Protein AF-A0A821X8Q2-F1 (afdb_monomer_lite)

InterPro domains:
  IPR013783 Immunoglobulin-like fold [G3DSA:2.60.40.10] (5-62)
  IPR036179 Immunoglobulin-like domain superfamily [SSF48726] (12-62)

Organism: NCBI:txid392032

Foldseek 3Di:
DDDDPPPPDWFPKDWPADPPDDFDDDVPDDGDDDTDIDTVVGDDDWDDDPNRTDPPPPPPPD

Structure (mmCIF, N/CA/C/O backbone):
data_AF-A0A821X8Q2-F1
#
_entry.id   AF-A0A821X8Q2-F1
#
loop_
_atom_site.group_PDB
_atom_site.id
_atom_site.type_symbol
_atom_site.label_atom_id
_atom_site.label_alt_id
_atom_site.label_comp_id
_atom_site.label_asym_id
_atom_site.label_entity_id
_atom_site.label_seq_id
_atom_site.pdbx_PDB_ins_code
_atom_site.Cartn_x
_atom_site.Cartn_y
_atom_site.Cartn_z
_atom_site.occupancy
_atom_site.B_iso_or_equiv
_atom_site.auth_seq_id
_atom_site.auth_comp_id
_atom_site.auth_asym_id
_atom_site.auth_atom_id
_atom_site.pdbx_PDB_model_num
ATOM 1 N N . GLU A 1 1 ? 23.442 -5.782 -39.081 1.00 40.53 1 GLU A N 1
ATOM 2 C CA . GLU A 1 1 ? 22.516 -5.272 -38.048 1.00 40.53 1 GLU A CA 1
ATOM 3 C C . GLU A 1 1 ? 22.607 -6.161 -36.813 1.00 40.53 1 GLU A C 1
ATOM 5 O O . GLU A 1 1 ? 22.279 -7.339 -36.889 1.00 40.53 1 GLU A O 1
ATOM 10 N N . GLY A 1 2 ? 23.162 -5.655 -35.711 1.00 55.12 2 GLY A N 1
ATOM 11 C CA . GLY A 1 2 ? 23.296 -6.423 -34.473 1.00 55.12 2 GLY A CA 1
ATOM 12 C C . GLY A 1 2 ? 22.015 -6.324 -33.655 1.00 55.12 2 GLY A C 1
ATOM 13 O O . GLY A 1 2 ? 21.771 -5.298 -33.029 1.00 55.12 2 GLY A O 1
ATOM 14 N N . LYS A 1 3 ? 21.186 -7.371 -33.658 1.00 57.88 3 LYS A N 1
ATOM 15 C CA . LYS A 1 3 ? 20.052 -7.465 -32.731 1.00 57.88 3 LYS A CA 1
ATOM 16 C C . LYS A 1 3 ? 20.603 -7.728 -31.330 1.00 57.88 3 LYS A C 1
ATOM 18 O O . LYS A 1 3 ? 20.971 -8.854 -31.006 1.00 57.88 3 LYS A O 1
ATOM 23 N N . ALA A 1 4 ? 20.698 -6.685 -30.511 1.00 57.94 4 ALA A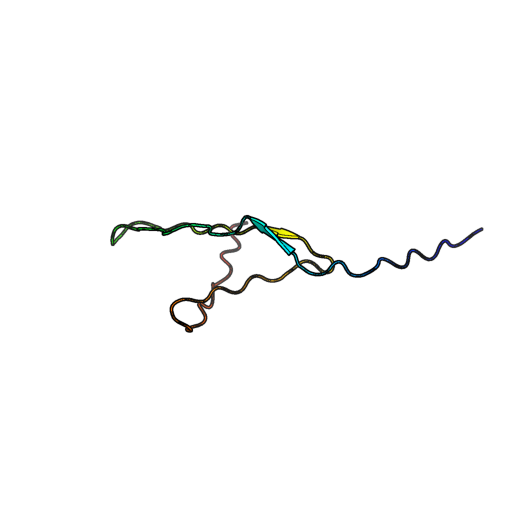 N 1
ATOM 24 C CA . ALA A 1 4 ? 20.968 -6.841 -29.090 1.00 57.94 4 ALA A CA 1
ATOM 25 C C . ALA A 1 4 ? 19.734 -7.475 -28.431 1.00 57.94 4 ALA A C 1
ATOM 27 O O . ALA A 1 4 ? 18.677 -6.854 -28.348 1.00 57.94 4 ALA A O 1
ATOM 28 N N . ASN A 1 5 ? 19.855 -8.722 -27.980 1.00 61.41 5 ASN A N 1
ATOM 29 C CA . ASN A 1 5 ? 18.846 -9.330 -27.122 1.00 61.41 5 ASN A CA 1
ATOM 30 C C . ASN A 1 5 ? 19.005 -8.749 -25.712 1.00 61.41 5 ASN A C 1
ATOM 32 O O . ASN A 1 5 ? 19.896 -9.157 -24.966 1.00 61.41 5 ASN A O 1
ATOM 36 N N . LEU A 1 6 ? 18.158 -7.783 -25.344 1.00 64.12 6 LEU A N 1
ATOM 37 C CA . LEU A 1 6 ? 18.038 -7.349 -23.954 1.00 64.12 6 LEU A CA 1
ATOM 38 C C . LEU A 1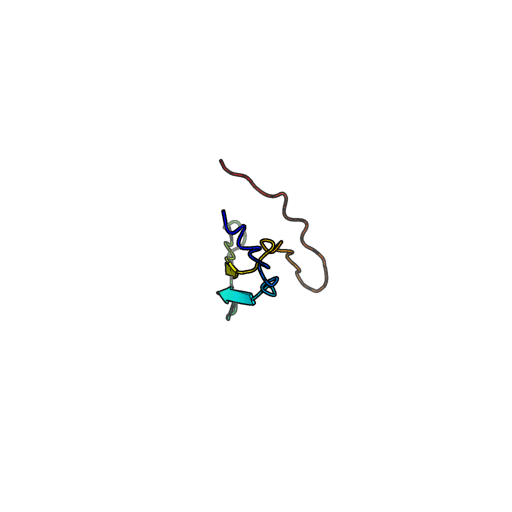 6 ? 17.311 -8.434 -23.159 1.00 64.12 6 LEU A C 1
ATOM 40 O O . LEU A 1 6 ? 16.085 -8.510 -23.152 1.00 64.12 6 LEU A O 1
ATOM 44 N N . ILE A 1 7 ? 18.075 -9.268 -22.459 1.00 64.88 7 ILE A N 1
ATOM 45 C CA . ILE A 1 7 ? 17.523 -10.139 -21.424 1.00 64.88 7 ILE A CA 1
ATOM 46 C C . ILE A 1 7 ? 17.283 -9.262 -20.192 1.00 64.88 7 ILE A C 1
ATOM 48 O O . ILE A 1 7 ? 18.179 -9.057 -19.371 1.00 64.88 7 ILE A O 1
ATOM 52 N N . ILE A 1 8 ? 16.081 -8.692 -20.087 1.00 69.38 8 ILE A N 1
ATOM 53 C CA .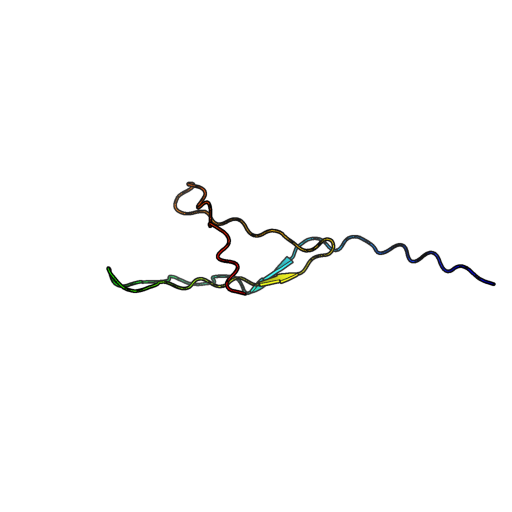 ILE A 1 8 ? 15.658 -7.933 -18.907 1.00 69.38 8 ILE A CA 1
ATOM 54 C C . ILE A 1 8 ? 15.521 -8.940 -17.766 1.00 69.38 8 ILE A C 1
ATOM 56 O O . ILE A 1 8 ? 14.596 -9.752 -17.747 1.00 69.38 8 ILE A O 1
ATOM 60 N N . LYS A 1 9 ? 16.477 -8.938 -16.833 1.00 76.25 9 LYS A N 1
ATOM 61 C CA . LYS A 1 9 ? 16.379 -9.793 -15.650 1.00 76.25 9 LYS A CA 1
ATOM 62 C C . LYS A 1 9 ? 15.169 -9.340 -14.827 1.00 76.25 9 LYS A C 1
ATOM 64 O O . LYS A 1 9 ? 15.074 -8.145 -14.543 1.00 76.25 9 LYS A O 1
ATOM 69 N N . PRO A 1 10 ? 14.269 -10.256 -14.433 1.00 78.44 10 PRO A N 1
ATOM 70 C CA . PRO A 1 10 ? 13.136 -9.893 -13.601 1.00 78.44 10 PRO A CA 1
ATOM 71 C C . PRO A 1 10 ? 13.645 -9.313 -12.282 1.00 78.44 10 PRO A C 1
ATOM 73 O O . PRO A 1 10 ? 14.510 -9.890 -11.614 1.00 78.44 10 PRO A O 1
ATOM 76 N N . ILE A 1 11 ? 13.119 -8.144 -11.931 1.00 83.56 11 ILE A N 1
ATOM 77 C CA . ILE A 1 11 ? 13.443 -7.459 -10.686 1.00 83.56 11 ILE A CA 1
ATOM 78 C C . ILE A 1 11 ? 12.405 -7.913 -9.676 1.00 83.56 11 ILE A C 1
ATOM 80 O O . ILE A 1 11 ? 11.212 -7.649 -9.844 1.00 83.56 11 ILE A O 1
ATOM 84 N N . LYS A 1 12 ? 12.869 -8.615 -8.638 1.00 84.56 12 LYS A N 1
ATOM 85 C CA . LYS A 1 12 ? 12.009 -9.047 -7.537 1.00 84.56 12 LYS A CA 1
ATOM 86 C C . LYS A 1 12 ? 11.292 -7.832 -6.939 1.00 84.56 12 LYS A C 1
ATOM 88 O O . LYS A 1 12 ? 11.925 -6.784 -6.800 1.00 84.56 12 LYS A O 1
ATOM 93 N N . PRO A 1 13 ? 10.011 -7.973 -6.572 1.00 85.06 13 PRO A N 1
ATOM 94 C CA . PRO A 1 13 ? 9.287 -6.898 -5.928 1.00 85.06 13 PRO A CA 1
ATOM 95 C C . PRO A 1 13 ? 9.970 -6.521 -4.611 1.00 85.06 13 PRO A C 1
ATOM 97 O O . PRO A 1 13 ? 10.315 -7.390 -3.810 1.00 85.06 13 PRO A O 1
ATOM 100 N N . SER A 1 14 ? 10.181 -5.226 -4.412 1.00 87.06 14 SER A N 1
ATOM 101 C CA . SER A 1 14 ? 10.752 -4.653 -3.201 1.00 87.06 14 SER A CA 1
ATOM 102 C C . SER A 1 14 ? 9.886 -3.494 -2.745 1.00 87.06 14 SER A C 1
ATOM 104 O O . SER A 1 14 ? 9.492 -2.649 -3.551 1.00 87.06 14 SER A O 1
ATOM 106 N N . LEU A 1 15 ? 9.582 -3.452 -1.454 1.00 86.75 15 LEU A N 1
ATOM 107 C CA . LEU A 1 15 ? 8.808 -2.378 -0.856 1.00 86.75 15 LEU A CA 1
ATOM 108 C C . LEU A 1 15 ? 9.754 -1.201 -0.579 1.00 86.75 15 LEU A C 1
ATOM 110 O O . LEU A 1 15 ? 10.695 -1.314 0.201 1.00 86.75 15 LEU A O 1
ATOM 114 N N . THR A 1 16 ? 9.548 -0.079 -1.264 1.00 86.50 16 THR A N 1
ATOM 115 C CA . THR A 1 16 ? 10.347 1.144 -1.087 1.00 86.50 16 THR A CA 1
ATOM 116 C C . THR A 1 16 ? 9.774 2.050 -0.003 1.00 86.50 16 THR A C 1
ATOM 118 O O . THR A 1 16 ? 10.507 2.846 0.582 1.00 86.50 16 THR A O 1
ATOM 121 N N . ARG A 1 17 ? 8.474 1.926 0.287 1.00 84.12 17 ARG A N 1
ATOM 122 C CA . ARG A 1 17 ? 7.794 2.616 1.385 1.00 84.12 17 ARG A CA 1
ATOM 123 C C . ARG A 1 17 ? 6.821 1.669 2.059 1.00 84.12 17 ARG A C 1
ATOM 125 O O . ARG A 1 17 ? 5.853 1.250 1.427 1.00 84.12 17 ARG A O 1
ATOM 132 N N . ASP A 1 18 ? 7.075 1.416 3.336 1.00 84.31 18 ASP A N 1
ATOM 133 C CA . ASP A 1 18 ? 6.234 0.590 4.199 1.00 84.31 18 ASP A CA 1
ATOM 134 C C . ASP A 1 18 ? 5.486 1.434 5.241 1.00 84.31 18 ASP A C 1
ATOM 136 O O . ASP A 1 18 ? 5.822 2.596 5.499 1.00 84.31 18 ASP A O 1
ATOM 140 N N . LEU A 1 19 ? 4.486 0.820 5.862 1.00 82.25 19 LEU A N 1
ATOM 141 C CA . LEU A 1 19 ? 3.755 1.315 7.017 1.00 82.25 19 LEU A CA 1
ATOM 142 C C . LEU A 1 19 ? 4.571 1.069 8.294 1.00 82.25 19 LEU A C 1
ATOM 144 O O . LEU A 1 19 ? 4.271 0.186 9.091 1.00 82.25 19 LEU A O 1
ATOM 148 N N . ASN A 1 20 ? 5.617 1.864 8.512 1.00 78.12 20 ASN A N 1
ATOM 149 C CA . ASN A 1 20 ? 6.542 1.695 9.644 1.00 78.12 20 ASN A CA 1
ATOM 150 C C . ASN A 1 20 ? 5.971 2.134 11.013 1.00 78.12 20 ASN A C 1
ATOM 152 O O . ASN A 1 20 ? 6.730 2.512 11.905 1.00 78.12 20 ASN A O 1
ATOM 156 N N . GLY A 1 21 ? 4.649 2.154 11.196 1.00 79.38 21 GLY A N 1
ATOM 157 C CA . GLY A 1 21 ? 4.040 2.749 12.380 1.00 79.38 21 GLY A CA 1
ATOM 158 C C . GLY A 1 21 ? 2.629 2.273 12.693 1.00 79.38 21 GLY A C 1
ATOM 159 O O . GLY A 1 21 ? 2.004 1.524 11.947 1.00 79.38 21 GLY A O 1
ATOM 160 N N . ASN A 1 22 ? 2.135 2.749 13.834 1.00 81.38 22 ASN A N 1
ATOM 161 C CA . ASN A 1 22 ? 0.753 2.565 14.248 1.00 81.38 22 ASN A CA 1
ATOM 162 C C . ASN A 1 22 ? -0.100 3.690 13.664 1.00 81.38 22 ASN A C 1
ATOM 164 O O . ASN A 1 22 ? 0.213 4.866 13.844 1.00 81.38 22 ASN A O 1
ATOM 168 N N . TYR A 1 23 ? -1.191 3.320 13.003 1.00 82.94 23 TYR A N 1
ATOM 169 C CA . TYR A 1 23 ? -2.151 4.258 12.436 1.00 82.94 23 TYR A CA 1
ATOM 170 C C . TYR A 1 23 ? -3.429 4.222 13.270 1.00 82.94 23 TYR A C 1
ATOM 172 O O . TYR A 1 23 ? -4.106 3.197 13.341 1.00 82.94 23 TYR A O 1
ATOM 180 N N . THR A 1 24 ? -3.751 5.338 13.919 1.00 83.81 24 THR A N 1
ATOM 181 C CA . THR A 1 24 ? -4.997 5.511 14.672 1.00 83.81 24 THR A CA 1
ATOM 182 C C . THR A 1 24 ? -5.960 6.354 13.849 1.00 83.81 24 THR A C 1
ATOM 184 O O . THR A 1 24 ? -5.616 7.471 13.473 1.00 83.81 24 THR A O 1
ATOM 187 N N . GLY A 1 25 ? -7.151 5.828 13.571 1.00 83.88 25 GLY A N 1
ATOM 188 C CA . GLY A 1 25 ? -8.231 6.564 12.912 1.00 83.88 25 GLY A CA 1
ATOM 189 C C . GLY A 1 25 ? -9.392 6.808 13.870 1.00 83.88 25 GLY A C 1
ATOM 190 O O . GLY A 1 25 ? -9.667 5.976 14.741 1.00 83.88 25 GLY A O 1
ATOM 191 N N . THR A 1 26 ? -10.086 7.930 13.701 1.00 88.19 26 THR A N 1
ATOM 192 C CA . THR A 1 26 ? -11.331 8.216 14.419 1.00 88.19 26 THR A CA 1
ATOM 193 C C . THR A 1 26 ? -12.495 7.519 13.723 1.00 88.19 26 THR A C 1
ATOM 195 O O . THR A 1 26 ? -12.556 7.433 12.497 1.00 88.19 26 THR A O 1
ATOM 198 N N . LYS A 1 27 ? -13.463 7.017 14.495 1.00 84.19 27 LYS A N 1
ATOM 199 C CA . LYS A 1 27 ? -14.673 6.418 13.922 1.00 84.19 27 LYS A CA 1
ATOM 200 C C . LYS A 1 27 ? -15.445 7.477 13.124 1.00 84.19 27 LYS A C 1
ATOM 202 O O . LYS A 1 27 ? -15.927 8.440 13.708 1.00 84.19 27 LYS A O 1
ATOM 207 N N . GLY A 1 28 ? -15.610 7.241 11.823 1.00 87.88 28 GLY A N 1
ATOM 208 C CA . GLY A 1 28 ? -16.295 8.156 10.903 1.00 87.88 28 GLY A CA 1
ATOM 209 C C . GLY A 1 28 ? -15.357 8.987 10.026 1.00 87.88 28 GLY A C 1
ATOM 210 O O . GLY A 1 28 ? -15.852 9.693 9.156 1.00 87.88 28 GLY A O 1
ATOM 211 N N . GLU A 1 29 ? -14.041 8.879 10.218 1.00 85.94 29 GLU A N 1
ATOM 212 C CA . GLU A 1 29 ? -13.034 9.493 9.350 1.00 85.94 29 GLU A CA 1
ATOM 213 C C . GLU A 1 29 ? -12.377 8.450 8.440 1.00 85.94 29 GLU A C 1
ATOM 215 O O . GLU A 1 29 ? -12.246 7.274 8.799 1.00 85.94 29 GLU A O 1
ATOM 220 N N . ASP A 1 30 ? -11.937 8.897 7.265 1.00 81.38 30 ASP A N 1
ATOM 221 C CA . ASP A 1 30 ? -11.199 8.061 6.326 1.00 81.38 30 ASP A CA 1
ATOM 222 C C . ASP A 1 30 ? -9.759 7.850 6.807 1.00 81.38 30 ASP A C 1
ATOM 224 O O . ASP A 1 30 ? -9.024 8.798 7.089 1.00 81.38 30 ASP A O 1
ATOM 228 N N . LEU A 1 31 ? -9.332 6.586 6.864 1.00 82.00 31 LEU A N 1
ATOM 229 C CA . LEU A 1 31 ? -7.954 6.219 7.175 1.00 82.00 31 LEU A CA 1
ATOM 230 C C . LEU A 1 31 ? -7.212 5.835 5.894 1.00 82.00 31 LEU A C 1
ATOM 232 O O . LEU A 1 31 ? -7.475 4.786 5.307 1.00 82.00 31 LEU A O 1
ATOM 236 N N . ILE A 1 32 ? -6.253 6.666 5.486 1.00 82.62 32 ILE A N 1
ATOM 237 C CA . ILE A 1 32 ? -5.468 6.451 4.267 1.00 82.62 32 ILE A CA 1
ATOM 238 C C . ILE A 1 32 ? -4.144 5.770 4.618 1.00 82.62 32 ILE A C 1
ATOM 240 O O . ILE A 1 32 ? -3.288 6.345 5.291 1.00 82.62 32 ILE A O 1
ATOM 244 N N . LEU A 1 33 ? -3.956 4.551 4.114 1.00 82.69 33 LEU A N 1
ATOM 245 C CA . LEU A 1 33 ? -2.706 3.801 4.210 1.00 82.69 33 LEU A CA 1
ATOM 246 C C . LEU A 1 33 ? -2.042 3.755 2.833 1.00 82.69 33 LEU A C 1
ATOM 248 O O . LEU A 1 33 ? -2.671 3.369 1.851 1.00 82.69 33 LEU A O 1
ATOM 252 N N . SER A 1 34 ? -0.770 4.148 2.754 1.00 83.19 34 SER A N 1
ATOM 253 C CA . SER A 1 34 ? -0.014 4.165 1.497 1.00 83.19 34 SER A CA 1
ATOM 254 C C . SER A 1 34 ? 1.263 3.342 1.613 1.00 83.19 34 SER A C 1
ATOM 256 O O . SER A 1 34 ? 2.068 3.537 2.522 1.00 83.19 34 SER A O 1
ATOM 258 N N . ILE A 1 35 ? 1.450 2.436 0.656 1.00 85.06 35 ILE A N 1
ATOM 259 C CA . ILE A 1 35 ? 2.685 1.680 0.452 1.00 85.06 35 ILE A CA 1
ATOM 260 C C . ILE A 1 35 ? 3.205 1.960 -0.951 1.00 85.06 35 ILE A C 1
ATOM 262 O O . ILE A 1 35 ? 2.434 2.265 -1.861 1.00 85.06 35 ILE A O 1
ATOM 266 N N . ALA A 1 36 ? 4.516 1.863 -1.131 1.00 84.81 36 ALA A N 1
ATOM 267 C CA . ALA A 1 36 ? 5.132 1.930 -2.447 1.00 84.81 36 ALA A CA 1
ATOM 268 C C . ALA A 1 36 ? 6.057 0.732 -2.623 1.00 84.81 36 ALA A C 1
ATOM 270 O O . ALA A 1 36 ? 6.841 0.407 -1.731 1.00 84.81 36 ALA A O 1
ATOM 271 N N . GLY A 1 37 ? 5.967 0.089 -3.781 1.00 85.75 37 GLY A N 1
ATOM 272 C CA . GLY A 1 37 ? 6.831 -1.016 -4.164 1.00 85.75 37 GLY A CA 1
ATOM 273 C C . GLY A 1 37 ? 7.307 -0.861 -5.599 1.00 85.75 37 GLY A C 1
ATOM 274 O O . GLY A 1 37 ? 6.646 -0.235 -6.424 1.00 85.75 37 GLY A O 1
ATOM 275 N N . THR A 1 38 ? 8.471 -1.422 -5.896 1.00 86.50 38 THR A N 1
ATOM 276 C CA . THR A 1 38 ? 9.048 -1.468 -7.241 1.00 86.50 38 THR A CA 1
ATOM 277 C C . THR A 1 38 ? 9.346 -2.913 -7.614 1.00 86.50 38 THR A C 1
ATOM 279 O O . THR A 1 38 ? 9.649 -3.738 -6.758 1.00 86.50 38 THR A O 1
ATOM 282 N N . GLY A 1 39 ? 9.229 -3.250 -8.894 1.00 85.00 39 GLY A N 1
ATOM 283 C CA . GLY A 1 39 ? 9.457 -4.603 -9.394 1.00 85.00 39 GLY A CA 1
ATOM 284 C C . GLY A 1 39 ? 9.228 -4.671 -10.897 1.00 85.00 39 GLY A C 1
ATOM 285 O O . GLY A 1 39 ? 8.572 -3.800 -11.471 1.00 85.00 39 GLY A O 1
ATOM 286 N N . ASN A 1 40 ? 9.802 -5.685 -11.539 1.00 83.62 40 ASN A N 1
ATOM 287 C CA . ASN A 1 40 ? 9.569 -5.972 -12.950 1.00 83.62 40 ASN A CA 1
ATOM 288 C C . ASN A 1 40 ? 9.395 -7.493 -13.121 1.00 83.62 40 ASN A C 1
ATOM 290 O O . ASN A 1 40 ? 10.389 -8.216 -12.979 1.00 83.62 40 ASN A O 1
ATOM 294 N N . PRO A 1 41 ? 8.172 -7.992 -13.390 1.00 81.50 41 PRO A N 1
ATOM 295 C CA . PRO A 1 41 ? 6.938 -7.245 -13.685 1.00 81.50 41 PRO A CA 1
ATOM 296 C C . PRO A 1 41 ? 6.403 -6.431 -12.490 1.00 81.50 41 PRO A C 1
ATOM 298 O O . PRO A 1 41 ? 6.775 -6.681 -11.345 1.00 81.50 41 PRO A O 1
ATOM 301 N N . HIS A 1 42 ? 5.574 -5.420 -12.771 1.00 79.81 42 HIS A N 1
ATOM 302 C CA . HIS A 1 42 ? 5.061 -4.490 -11.756 1.00 79.81 42 HIS A CA 1
ATOM 303 C C . HIS A 1 42 ? 4.305 -5.244 -10.640 1.00 79.81 42 HIS A C 1
ATOM 305 O O . HIS A 1 42 ? 3.459 -6.084 -10.959 1.00 79.81 42 HIS A O 1
ATOM 311 N N . PRO A 1 43 ? 4.599 -4.988 -9.349 1.00 82.88 43 PRO A N 1
ATOM 312 C CA . PRO A 1 43 ? 3.987 -5.720 -8.245 1.00 82.88 43 PRO A CA 1
ATOM 313 C C . PRO A 1 43 ? 2.488 -5.446 -8.103 1.00 82.88 43 PRO A C 1
ATOM 315 O O . PRO A 1 43 ? 2.009 -4.337 -8.331 1.00 82.88 43 PRO A O 1
ATOM 318 N N . THR A 1 44 ? 1.762 -6.455 -7.630 1.00 82.75 44 THR A N 1
ATOM 319 C CA . THR A 1 44 ? 0.393 -6.324 -7.120 1.00 82.75 44 THR A CA 1
ATOM 320 C C . THR A 1 44 ? 0.425 -6.145 -5.605 1.00 82.75 44 THR A C 1
ATOM 322 O O . THR A 1 44 ? 1.233 -6.775 -4.923 1.00 82.75 44 THR A O 1
ATOM 325 N N . CYS A 1 45 ? -0.459 -5.308 -5.067 1.00 80.69 45 CYS A N 1
ATOM 326 C CA . CYS A 1 45 ? -0.567 -5.069 -3.628 1.00 80.69 45 CYS A CA 1
ATOM 327 C C . CYS A 1 45 ? -1.821 -5.752 -3.078 1.00 80.69 45 CYS A C 1
ATOM 329 O O . CYS A 1 45 ? -2.902 -5.554 -3.626 1.00 80.69 45 CYS A O 1
ATOM 331 N N . GLN A 1 46 ? -1.679 -6.509 -1.988 1.00 84.31 46 GLN A N 1
ATOM 332 C CA . GLN A 1 46 ? -2.792 -7.132 -1.274 1.00 84.31 46 GLN A CA 1
ATOM 333 C C . GLN A 1 46 ? -2.765 -6.692 0.187 1.00 84.31 46 GLN A C 1
ATOM 335 O O . GLN A 1 46 ? -1.720 -6.737 0.836 1.00 84.31 46 GLN A O 1
ATOM 340 N N . TRP A 1 47 ? -3.915 -6.265 0.699 1.00 83.88 47 TRP A N 1
ATOM 341 C CA . TRP A 1 47 ? -4.046 -5.794 2.072 1.00 83.88 47 TRP A CA 1
ATOM 342 C C . TRP A 1 47 ? -4.570 -6.903 2.977 1.00 83.88 47 TRP A C 1
ATOM 344 O O . TRP A 1 47 ? -5.466 -7.653 2.597 1.00 83.88 47 TRP A O 1
ATOM 354 N N . PHE A 1 48 ? -4.042 -6.980 4.196 1.00 84.44 48 PHE A N 1
ATOM 355 C CA . PHE A 1 48 ? -4.497 -7.912 5.224 1.00 84.44 48 PHE A CA 1
ATOM 356 C C . PHE A 1 48 ? -4.677 -7.168 6.543 1.00 84.44 48 PHE A C 1
ATOM 358 O O . PHE A 1 48 ? -3.828 -6.369 6.936 1.00 84.44 48 PHE A O 1
ATOM 365 N N . LYS A 1 49 ? -5.763 -7.458 7.256 1.00 83.94 49 LYS A N 1
ATOM 366 C CA . LYS A 1 49 ? -6.004 -6.983 8.621 1.00 83.94 49 LYS A CA 1
ATOM 367 C C . LYS A 1 49 ? -6.356 -8.171 9.496 1.00 83.94 49 LYS A C 1
ATOM 369 O O . LYS A 1 49 ? -7.319 -8.874 9.213 1.00 83.94 49 LYS A O 1
ATOM 374 N N . ASN A 1 50 ? -5.582 -8.391 10.558 1.00 85.94 50 ASN A N 1
ATOM 375 C CA . ASN A 1 50 ? -5.769 -9.510 11.491 1.00 85.94 50 ASN A CA 1
ATOM 376 C C . ASN A 1 50 ? -5.953 -10.857 10.762 1.00 85.94 50 ASN A C 1
ATOM 378 O O . ASN A 1 50 ? -6.932 -11.560 10.996 1.00 85.94 50 ASN A O 1
ATOM 382 N N . ASN A 1 51 ? -5.059 -11.169 9.815 1.00 86.25 51 ASN A N 1
ATOM 383 C CA . ASN A 1 51 ? -5.100 -12.377 8.973 1.00 86.25 51 ASN A CA 1
ATOM 384 C C . ASN A 1 51 ? -6.307 -12.503 8.028 1.00 86.25 51 ASN A C 1
ATOM 386 O O . ASN A 1 51 ? -6.405 -13.490 7.306 1.00 86.25 51 ASN A O 1
ATOM 390 N N . THR A 1 52 ? -7.193 -11.509 7.983 1.00 88.62 52 THR A N 1
ATOM 391 C CA . THR A 1 52 ? -8.274 -11.439 7.001 1.00 88.62 52 THR A CA 1
ATOM 392 C C . THR A 1 52 ? -7.811 -10.592 5.828 1.00 88.62 52 THR A C 1
ATOM 394 O O . THR A 1 52 ? -7.373 -9.453 6.009 1.00 88.62 52 THR A O 1
ATOM 397 N N . GLU A 1 53 ? -7.886 -11.152 4.628 1.00 86.00 53 GLU A N 1
ATOM 398 C CA . GLU A 1 53 ? -7.633 -10.411 3.400 1.00 86.00 53 GLU A CA 1
ATOM 399 C C . GLU A 1 53 ? -8.665 -9.289 3.257 1.00 86.00 53 GLU A C 1
ATOM 401 O O . GLU A 1 53 ? -9.873 -9.517 3.302 1.00 86.00 53 GLU A O 1
ATOM 406 N N . ILE A 1 54 ? -8.184 -8.059 3.098 1.00 84.88 54 ILE A N 1
ATOM 407 C CA . ILE A 1 54 ? -9.020 -6.940 2.693 1.00 84.88 54 ILE A CA 1
ATOM 408 C C . ILE A 1 54 ? -9.032 -6.964 1.175 1.00 84.88 54 ILE A C 1
ATOM 410 O O . ILE A 1 54 ? -8.058 -6.576 0.526 1.00 84.88 54 ILE A O 1
ATOM 414 N N . THR A 1 55 ? -10.146 -7.409 0.606 1.00 74.81 55 THR A N 1
ATOM 415 C CA . THR A 1 55 ? -10.407 -7.240 -0.818 1.00 74.81 55 THR A CA 1
ATOM 416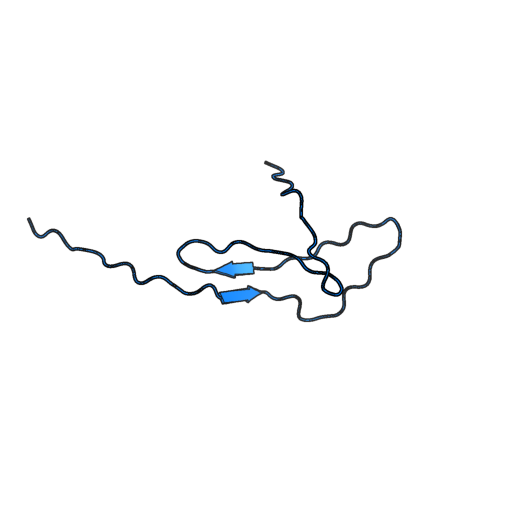 C C . THR A 1 55 ? -10.647 -5.756 -1.059 1.00 74.81 55 THR A C 1
ATOM 418 O O . THR A 1 55 ? -11.755 -5.247 -0.895 1.00 74.81 55 THR A O 1
ATOM 421 N N . VAL A 1 56 ? -9.582 -5.024 -1.375 1.00 66.25 56 VAL A N 1
ATOM 422 C CA . VAL A 1 56 ? -9.726 -3.657 -1.856 1.00 66.25 56 VAL A CA 1
ATOM 423 C C . VAL A 1 56 ? -10.446 -3.736 -3.199 1.00 66.25 56 VAL A C 1
ATOM 425 O O . VAL A 1 56 ? -9.912 -4.270 -4.169 1.00 66.25 56 VAL A O 1
ATOM 428 N N . ALA A 1 57 ? -11.681 -3.232 -3.266 1.00 54.91 57 ALA A N 1
ATOM 429 C CA . ALA A 1 57 ? -12.189 -2.749 -4.539 1.00 54.91 57 ALA A CA 1
ATOM 430 C C . ALA A 1 57 ? -11.174 -1.691 -4.965 1.00 54.91 57 ALA A C 1
ATOM 432 O O . ALA A 1 57 ? -10.988 -0.699 -4.262 1.00 54.91 57 ALA A O 1
ATOM 433 N N . THR A 1 58 ? -10.409 -1.973 -6.011 1.00 51.66 58 THR A N 1
ATOM 434 C CA . THR A 1 58 ? -9.480 -1.021 -6.603 1.00 51.66 58 THR A CA 1
ATOM 435 C C . THR A 1 58 ? -10.307 0.191 -7.005 1.00 51.66 58 THR A C 1
ATOM 437 O O . THR A 1 58 ? -10.935 0.197 -8.063 1.00 51.66 58 THR A O 1
ATOM 440 N N . ASP A 1 59 ? -10.374 1.197 -6.128 1.00 48.09 59 ASP A N 1
ATOM 441 C CA . ASP A 1 59 ? -10.934 2.502 -6.451 1.00 48.09 59 ASP A CA 1
ATOM 442 C C . ASP A 1 59 ? -9.962 3.112 -7.451 1.00 48.09 59 ASP A C 1
ATOM 444 O O . ASP A 1 59 ? -8.996 3.801 -7.126 1.00 48.09 59 ASP A O 1
ATOM 448 N N . THR A 1 60 ? -10.176 2.734 -8.704 1.00 40.56 60 THR A N 1
ATOM 449 C CA . THR A 1 60 ? -9.545 3.330 -9.863 1.00 40.56 60 THR A CA 1
ATOM 450 C C . THR A 1 60 ? -10.258 4.664 -10.028 1.00 40.56 60 THR A C 1
ATOM 452 O O . THR A 1 60 ? -11.102 4.826 -10.903 1.00 40.56 60 THR A O 1
ATOM 455 N N . ARG A 1 61 ? -10.008 5.605 -9.113 1.00 42.50 61 ARG A N 1
ATOM 456 C CA . ARG A 1 61 ? -10.345 7.007 -9.334 1.00 42.50 61 ARG A CA 1
ATOM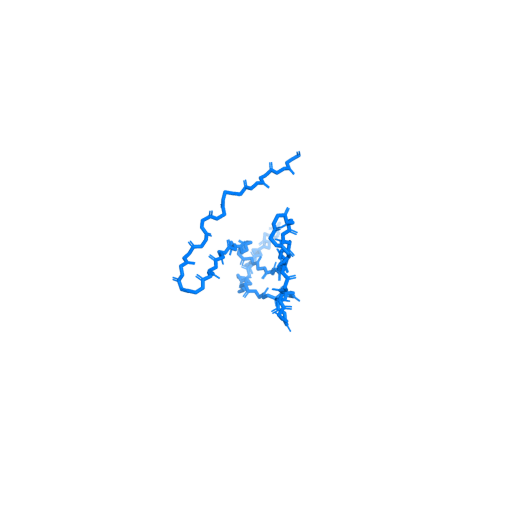 457 C C . ARG A 1 61 ? -9.370 7.529 -10.384 1.00 42.50 61 ARG A C 1
ATOM 459 O O . ARG A 1 61 ? -8.294 8.025 -10.062 1.00 42.50 61 ARG A O 1
ATOM 466 N N . ILE A 1 62 ? -9.735 7.254 -11.635 1.00 38.12 62 ILE A N 1
ATOM 467 C CA . ILE A 1 62 ? -9.296 7.965 -12.841 1.00 38.12 62 ILE A CA 1
ATOM 468 C C . ILE A 1 62 ? -9.762 9.416 -12.790 1.00 38.12 62 ILE A C 1
ATOM 470 O O . ILE A 1 62 ? -10.870 9.661 -12.259 1.00 38.12 62 ILE A O 1
#

pLDDT: mean 76.47, std 13.72, range [38.12, 88.62]

Sequence (62 aa):
EGKANLIIKPIKPSLTRDLNGNYTGTKGEDLILSIAGTGNPHP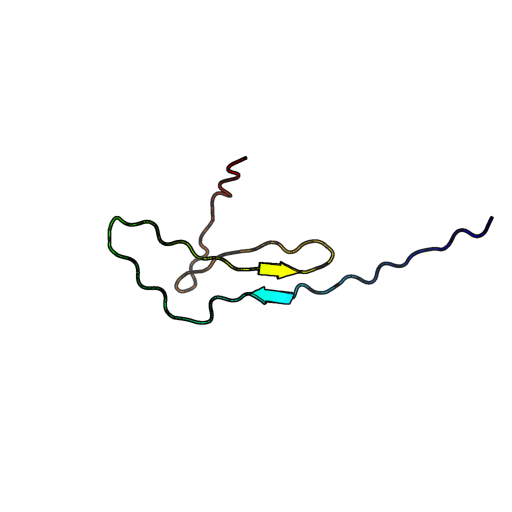TCQWFKNNTEITVATDTRI

Radius of gyration: 17.69 Å; chains: 1; bounding box: 40×22×53 Å

Secondary structure (DSSP, 8-state):
----------EEEEEEE---S-----TTS------EEEEESPPP--EEETTEEE--------